Protein AF-Q7QC71-F1 (afdb_monomer_lite)

pLDDT: mean 73.02, std 19.74, range [34.06, 97.19]

Organism: Anopheles gambiae (NCBI:txid7165)

Secondary structure (DSSP, 8-state):
-----------------------------TTTGGGTTS------HHHHHHHHHHHHHHHHHHHTB--STT---B-SSS-EE-TTT--EE-TTT-SHHHHT-HHHHHHHHHHHHHS---HHHHHHHHHHHHHHHHHHHHHHHHHHHHHHS------------

Foldseek 3Di:
DDDDDDDDDDDDDDDDDDDDDPDPPPPPQLVPVVPVPPPDDPDDPVVCVVCVVVVVVVVVCLLQAANAHPGGDGCPVHWDADPPPRHTHHPVQNDCVNRVNVVVVVVVVCVCVVCVCPPVNVVVVVVVVVVVVVVVVVVVVVVVVVVPPDCPDDDPPDDDD

Structure (mmCIF, N/CA/C/O backbone):
data_AF-Q7QC71-F1
#
_entry.id   AF-Q7QC71-F1
#
loop_
_atom_site.group_PDB
_atom_site.id
_atom_site.type_symbol
_atom_site.label_atom_id
_atom_site.label_alt_id
_atom_site.label_comp_id
_atom_site.label_asym_id
_atom_site.label_entity_id
_atom_site.label_seq_id
_atom_site.pdbx_PDB_ins_code
_atom_site.Cartn_x
_atom_site.Cartn_y
_atom_site.Cartn_z
_atom_site.occupancy
_atom_site.B_iso_or_equiv
_atom_site.auth_seq_id
_atom_site.auth_comp_id
_atom_site.auth_asym_id
_atom_site.auth_atom_id
_atom_site.pdbx_PDB_model_num
ATOM 1 N N . LYS A 1 1 ? 57.620 29.935 -10.721 1.00 44.50 1 LYS A N 1
ATOM 2 C CA . LYS A 1 1 ? 56.261 29.732 -11.279 1.00 44.50 1 LYS A CA 1
ATOM 3 C C . LYS A 1 1 ? 56.211 28.335 -11.887 1.00 44.50 1 LYS A C 1
ATOM 5 O O . LYS A 1 1 ? 56.718 28.144 -12.981 1.00 44.50 1 LYS A O 1
ATOM 10 N N . MET A 1 2 ? 55.721 27.358 -11.124 1.00 46.94 2 MET A N 1
ATOM 11 C CA . MET A 1 2 ? 55.438 26.008 -11.616 1.00 46.94 2 MET A CA 1
ATOM 12 C C . MET A 1 2 ? 54.141 26.052 -12.424 1.00 46.94 2 MET A C 1
ATOM 14 O O . MET A 1 2 ? 53.155 26.598 -11.939 1.00 46.94 2 MET A O 1
ATOM 18 N N . SER A 1 3 ? 54.129 25.484 -13.625 1.00 51.81 3 SER A N 1
ATOM 19 C CA . SER A 1 3 ? 52.888 25.054 -14.265 1.00 51.81 3 SER A CA 1
ATOM 20 C C . SER A 1 3 ? 53.215 23.907 -15.210 1.00 51.81 3 SER A C 1
ATOM 22 O O . SER A 1 3 ? 53.928 24.085 -16.194 1.00 51.81 3 SER A O 1
ATOM 24 N N . GLN A 1 4 ? 52.765 22.714 -14.838 1.00 54.16 4 GLN A N 1
ATOM 25 C CA . GLN A 1 4 ? 52.816 21.514 -15.660 1.00 54.16 4 GLN A CA 1
ATOM 26 C C . GLN A 1 4 ? 51.400 21.165 -16.143 1.00 54.16 4 GLN A C 1
ATOM 28 O O . GLN A 1 4 ? 50.427 21.455 -15.448 1.00 54.16 4 GLN A O 1
ATOM 33 N N . GLN A 1 5 ? 51.371 20.376 -17.227 1.00 45.41 5 GLN A N 1
ATOM 34 C CA . GLN A 1 5 ? 50.279 19.528 -17.748 1.00 45.41 5 GLN A CA 1
ATOM 35 C C . GLN A 1 5 ? 49.287 20.233 -18.708 1.00 45.41 5 GLN A C 1
ATOM 37 O O . GLN A 1 5 ? 48.864 21.349 -18.443 1.00 45.41 5 GLN A O 1
ATOM 42 N N . LYS A 1 6 ? 48.847 19.671 -19.851 1.00 40.16 6 LYS A N 1
ATOM 43 C CA . LYS A 1 6 ? 48.756 18.280 -20.368 1.00 40.16 6 LYS A CA 1
ATOM 44 C C . LYS A 1 6 ? 48.784 18.272 -21.915 1.00 40.16 6 LYS A C 1
ATOM 46 O O . LYS A 1 6 ? 48.265 19.221 -22.498 1.00 40.16 6 LYS A O 1
ATOM 51 N N . PRO A 1 7 ? 49.196 17.178 -22.586 1.00 37.38 7 PRO A N 1
ATOM 52 C CA . PRO A 1 7 ? 48.713 16.856 -23.924 1.00 37.38 7 PRO A CA 1
ATOM 53 C C . PRO A 1 7 ? 47.658 15.738 -23.907 1.00 37.38 7 PRO A C 1
ATOM 55 O O . PRO A 1 7 ? 47.714 14.792 -23.123 1.00 37.38 7 PRO A O 1
ATOM 58 N N . SER A 1 8 ? 46.685 15.889 -24.803 1.00 38.81 8 SER A N 1
ATOM 59 C CA . SER A 1 8 ? 45.609 14.957 -25.131 1.00 38.81 8 SER A CA 1
ATOM 60 C C . SER A 1 8 ? 46.128 13.686 -25.803 1.00 38.81 8 SER A C 1
ATOM 62 O O . SER A 1 8 ? 46.900 13.779 -26.758 1.00 38.81 8 SER A O 1
ATOM 64 N N . THR A 1 9 ? 45.616 12.519 -25.415 1.00 36.06 9 THR A N 1
ATOM 65 C CA . THR A 1 9 ? 45.742 11.292 -26.209 1.00 36.06 9 THR A CA 1
ATOM 66 C C . THR A 1 9 ? 44.361 10.756 -26.573 1.00 36.06 9 THR A C 1
ATOM 68 O O . THR A 1 9 ? 43.483 10.547 -25.741 1.00 36.06 9 THR A O 1
ATOM 71 N N . LYS A 1 10 ? 44.183 10.613 -27.885 1.00 42.62 10 LYS A N 1
ATOM 72 C CA . LYS A 1 10 ? 43.038 10.060 -28.600 1.00 42.62 10 LYS A CA 1
ATOM 73 C C . LYS A 1 10 ? 43.251 8.550 -28.705 1.00 42.62 10 LYS A C 1
ATOM 75 O O . LYS A 1 10 ? 44.251 8.135 -29.283 1.00 42.62 10 LYS A O 1
ATOM 80 N N . SER A 1 11 ? 42.326 7.743 -28.200 1.00 37.38 11 SER A N 1
ATOM 81 C CA . SER A 1 11 ? 42.344 6.285 -28.371 1.00 37.38 11 SER A CA 1
ATOM 82 C C . SER A 1 11 ? 41.116 5.840 -29.158 1.00 37.38 11 SER A C 1
ATOM 84 O O . SER A 1 11 ? 40.012 5.703 -28.642 1.00 37.38 11 SER A O 1
ATOM 86 N N . THR A 1 12 ? 41.355 5.627 -30.448 1.00 38.47 12 THR A N 1
ATOM 87 C CA . THR A 1 12 ? 40.541 4.819 -31.353 1.00 38.47 12 THR A CA 1
ATOM 88 C C . THR A 1 12 ? 40.687 3.350 -30.964 1.00 38.47 12 THR A C 1
ATOM 90 O O . THR A 1 12 ? 41.806 2.848 -30.943 1.00 38.47 12 THR A O 1
ATOM 93 N N . THR A 1 13 ? 39.588 2.630 -30.747 1.00 36.53 13 THR A N 1
ATOM 94 C CA . THR A 1 13 ? 39.547 1.172 -30.943 1.00 36.53 13 THR A CA 1
ATOM 95 C C . THR A 1 13 ? 38.252 0.795 -31.651 1.00 36.53 13 THR A C 1
ATOM 97 O O . THR A 1 13 ? 37.177 1.312 -31.356 1.00 36.53 13 THR A O 1
ATOM 100 N N . ARG A 1 14 ? 38.431 -0.011 -32.698 1.00 36.19 14 ARG A N 1
ATOM 101 C CA . ARG A 1 14 ? 37.437 -0.445 -33.677 1.00 36.19 14 ARG A CA 1
ATOM 102 C C . ARG A 1 14 ? 36.502 -1.497 -33.088 1.00 36.19 14 ARG A C 1
ATOM 104 O O . ARG A 1 14 ? 36.924 -2.355 -32.326 1.00 36.19 14 ARG A O 1
ATOM 111 N N . VAL A 1 15 ? 35.265 -1.420 -33.557 1.00 36.50 15 VAL A N 1
ATOM 112 C CA . VAL A 1 15 ? 34.188 -2.406 -33.478 1.00 36.50 15 VAL A CA 1
ATOM 113 C C . VAL A 1 15 ? 34.360 -3.488 -34.550 1.00 36.50 15 VAL A C 1
ATOM 115 O O . VAL A 1 15 ? 34.367 -3.156 -35.731 1.00 36.50 15 VAL A O 1
ATOM 118 N N . THR A 1 16 ? 34.458 -4.744 -34.121 1.00 41.06 16 THR A N 1
ATOM 119 C CA . THR A 1 16 ? 33.968 -5.998 -34.738 1.00 41.06 16 THR A CA 1
ATOM 120 C C . THR A 1 16 ? 33.875 -6.960 -33.542 1.00 41.06 16 THR A C 1
ATOM 122 O O . THR A 1 16 ? 34.785 -6.966 -32.726 1.00 41.06 16 THR A O 1
ATOM 125 N N . ASP A 1 17 ? 32.749 -7.582 -33.215 1.00 34.06 17 ASP A N 1
ATOM 126 C CA . ASP A 1 17 ? 32.194 -8.709 -33.950 1.00 34.06 17 ASP A CA 1
ATOM 127 C C . ASP A 1 17 ? 30.665 -8.749 -33.851 1.00 34.06 17 ASP A C 1
ATOM 129 O O . ASP A 1 17 ? 30.062 -8.489 -32.807 1.00 34.06 17 ASP A O 1
ATOM 133 N N . ALA A 1 18 ? 30.051 -9.073 -34.984 1.00 43.81 18 ALA A N 1
ATOM 134 C CA . ALA A 1 18 ? 28.666 -9.476 -35.084 1.00 43.81 18 ALA A CA 1
ATOM 135 C C . ALA A 1 18 ? 28.595 -10.983 -34.808 1.00 43.81 18 ALA A C 1
ATOM 137 O O . ALA A 1 18 ? 29.033 -11.772 -35.639 1.00 43.81 18 ALA A O 1
ATOM 138 N N . GLU A 1 19 ? 28.017 -11.370 -33.671 1.00 40.81 19 GLU A N 1
ATOM 139 C CA . GLU A 1 19 ? 27.445 -12.703 -33.500 1.00 40.81 19 GLU A CA 1
ATOM 140 C C . GLU A 1 19 ? 25.958 -12.586 -33.163 1.00 40.81 19 GLU A C 1
ATOM 142 O O . GLU A 1 19 ? 25.511 -11.851 -32.277 1.00 40.81 19 GLU A O 1
ATOM 147 N N . GLU A 1 20 ? 25.201 -13.303 -33.977 1.00 52.00 20 GLU A N 1
ATOM 148 C CA . GLU A 1 20 ? 23.760 -13.410 -34.055 1.00 52.00 20 GLU A CA 1
ATOM 149 C C . GLU A 1 20 ? 23.186 -13.971 -32.747 1.00 52.00 20 GLU A C 1
ATOM 151 O O . GLU A 1 20 ? 23.052 -15.174 -32.548 1.00 52.00 20 GLU A O 1
ATOM 156 N N . THR A 1 21 ? 22.834 -13.080 -31.822 1.00 42.75 21 THR A N 1
ATOM 157 C CA . THR A 1 21 ? 21.968 -13.422 -30.695 1.00 42.75 21 THR A CA 1
ATOM 158 C C . THR A 1 21 ? 20.547 -13.048 -31.082 1.00 42.75 21 THR A C 1
ATOM 160 O O . THR A 1 21 ? 20.136 -11.891 -31.002 1.00 42.75 21 THR A O 1
ATOM 163 N N . THR A 1 22 ? 19.758 -14.031 -31.516 1.00 55.81 22 THR A N 1
ATOM 164 C CA . THR A 1 22 ? 18.297 -13.898 -31.554 1.00 55.81 22 THR A CA 1
ATOM 165 C C . THR A 1 22 ? 17.800 -13.808 -30.109 1.00 55.81 22 THR A C 1
ATOM 167 O O . THR A 1 22 ? 17.372 -14.791 -29.502 1.00 55.81 22 THR A O 1
ATOM 170 N N . GLY A 1 23 ? 17.964 -12.631 -29.507 1.00 44.78 23 GLY A N 1
ATOM 171 C CA . GLY A 1 23 ? 17.512 -12.330 -28.163 1.00 44.78 23 GLY A CA 1
ATOM 172 C C . GLY A 1 23 ? 15.992 -12.377 -28.126 1.00 44.78 23 GLY A C 1
ATOM 173 O O . GLY A 1 23 ? 15.325 -11.664 -28.874 1.00 44.78 23 GLY A O 1
ATOM 174 N N . LEU A 1 24 ? 15.434 -13.207 -27.243 1.00 54.16 24 LEU A N 1
ATOM 175 C CA . LEU A 1 24 ? 14.037 -13.079 -26.846 1.00 54.16 24 LEU A CA 1
ATOM 176 C C . LEU A 1 24 ? 13.860 -11.705 -26.194 1.00 54.16 24 LEU A C 1
ATOM 178 O O . LEU A 1 24 ? 14.199 -11.499 -25.029 1.00 54.16 24 LEU A O 1
ATOM 182 N N . VAL A 1 25 ? 13.351 -10.755 -26.976 1.00 56.94 25 VAL A N 1
ATOM 183 C CA . VAL A 1 25 ? 12.910 -9.451 -26.492 1.00 56.94 25 VAL A CA 1
ATOM 184 C C . VAL A 1 25 ? 11.639 -9.682 -25.678 1.00 56.94 25 VAL A C 1
ATOM 186 O O . VAL A 1 25 ? 10.539 -9.794 -26.217 1.00 56.94 25 VAL A O 1
ATOM 189 N N . LEU A 1 26 ? 11.791 -9.800 -24.361 1.00 58.84 26 LEU A N 1
ATOM 190 C CA . LEU A 1 26 ? 10.664 -9.751 -23.438 1.00 58.84 26 LEU A CA 1
ATOM 191 C C . LEU A 1 26 ? 10.175 -8.300 -23.389 1.00 58.84 26 LEU A C 1
ATOM 193 O O . LEU A 1 26 ? 10.838 -7.426 -22.831 1.00 58.84 26 LEU A O 1
ATOM 197 N N . ASN A 1 27 ? 9.028 -8.037 -24.018 1.00 65.44 27 ASN A N 1
ATOM 198 C CA . ASN A 1 27 ? 8.379 -6.731 -23.964 1.00 65.44 27 ASN A CA 1
ATOM 199 C C . ASN A 1 27 ? 7.935 -6.442 -22.524 1.00 65.44 27 ASN A C 1
ATOM 201 O O . ASN A 1 27 ? 7.001 -7.054 -22.011 1.00 65.44 27 ASN A O 1
ATOM 205 N N . THR A 1 28 ? 8.602 -5.487 -21.881 1.00 61.59 28 THR A N 1
ATOM 206 C CA . THR A 1 28 ? 8.319 -5.005 -20.518 1.00 61.59 28 THR A CA 1
ATOM 207 C C . THR A 1 28 ? 7.299 -3.861 -20.513 1.00 61.59 28 THR A C 1
ATOM 209 O O . THR A 1 28 ? 7.324 -2.979 -19.654 1.00 61.59 28 THR A O 1
ATOM 212 N N . ASP A 1 29 ? 6.385 -3.849 -21.486 1.00 51.84 29 ASP A N 1
ATOM 213 C CA . ASP A 1 29 ? 5.359 -2.820 -21.588 1.00 51.84 29 ASP A CA 1
ATOM 214 C C . ASP A 1 29 ? 4.178 -3.124 -20.648 1.00 51.84 29 ASP A C 1
ATOM 216 O O . ASP A 1 29 ? 3.501 -4.148 -20.797 1.00 51.84 29 ASP A O 1
ATOM 220 N N . PRO A 1 30 ? 3.831 -2.210 -19.720 1.00 55.62 30 PRO A N 1
ATOM 221 C CA . PRO A 1 30 ? 2.843 -2.447 -18.659 1.00 55.62 30 PRO A CA 1
ATOM 222 C C . PRO A 1 30 ? 1.396 -2.594 -19.164 1.00 55.62 30 PRO A C 1
ATOM 224 O O . PRO A 1 30 ? 0.475 -2.801 -18.378 1.00 55.62 30 PRO A O 1
ATOM 227 N N . LYS A 1 31 ? 1.166 -2.469 -20.476 1.00 55.25 31 LYS A N 1
ATOM 228 C CA . LYS A 1 31 ? -0.149 -2.625 -21.112 1.00 55.25 31 LYS A CA 1
ATOM 229 C C . LYS A 1 31 ? -0.434 -4.066 -21.558 1.00 55.25 31 LYS A C 1
ATOM 231 O O . LYS A 1 31 ? -1.589 -4.377 -21.825 1.00 55.25 31 LYS A O 1
ATOM 236 N N . VAL A 1 32 ? 0.593 -4.921 -21.636 1.00 55.38 32 VAL A N 1
ATOM 237 C CA . VAL A 1 32 ? 0.512 -6.289 -22.190 1.00 55.38 32 VAL A CA 1
ATOM 238 C C . VAL A 1 32 ? 0.620 -7.371 -21.100 1.00 55.38 32 VAL A C 1
ATOM 240 O O . VAL A 1 32 ? 0.103 -8.472 -21.265 1.00 55.38 32 VAL A O 1
ATOM 243 N N . VAL A 1 33 ? 1.206 -7.051 -19.942 1.00 56.00 33 VAL A N 1
ATOM 244 C CA . VAL A 1 33 ? 1.500 -8.017 -18.860 1.00 56.00 33 VAL A CA 1
ATOM 245 C C . VAL A 1 33 ? 0.249 -8.506 -18.103 1.00 56.00 33 VAL A C 1
ATOM 247 O O . VAL A 1 33 ? 0.277 -9.559 -17.473 1.00 56.00 33 VAL A O 1
ATOM 250 N N . THR A 1 34 ? -0.898 -7.825 -18.206 1.00 52.28 34 THR A N 1
ATOM 251 C CA . THR A 1 34 ? -2.124 -8.221 -17.481 1.00 52.28 34 THR A CA 1
ATOM 252 C C . THR A 1 34 ? -2.888 -9.392 -18.112 1.00 52.28 34 THR A C 1
ATOM 254 O O . THR A 1 34 ? -3.841 -9.885 -17.513 1.00 52.28 34 THR A O 1
ATOM 257 N N . LYS A 1 35 ? -2.475 -9.874 -19.294 1.00 52.69 35 LYS A N 1
ATOM 258 C CA . LYS A 1 35 ? -3.085 -11.023 -19.992 1.00 52.69 35 LYS A CA 1
ATOM 259 C C . LYS A 1 35 ? -2.181 -12.266 -20.000 1.00 52.69 35 LYS A C 1
ATOM 261 O O . LYS A 1 35 ? -2.188 -13.051 -20.942 1.00 52.69 35 LYS A O 1
ATOM 266 N N . ALA A 1 36 ? -1.410 -12.461 -18.929 1.00 57.59 36 ALA A N 1
ATOM 267 C CA . ALA A 1 36 ? -0.437 -13.549 -18.795 1.00 57.59 36 ALA A CA 1
ATOM 268 C C . ALA A 1 36 ? -1.040 -14.973 -18.833 1.00 57.59 36 ALA A C 1
ATOM 270 O O . ALA A 1 36 ? -0.309 -15.933 -19.053 1.00 57.59 36 ALA A O 1
ATOM 271 N N . ALA A 1 37 ? -2.357 -15.133 -18.657 1.00 56.53 37 ALA A N 1
ATOM 272 C CA . ALA A 1 37 ? -3.003 -16.448 -18.620 1.00 56.53 37 ALA A CA 1
ATOM 273 C C . ALA A 1 37 ? -3.241 -17.089 -20.005 1.00 56.53 37 ALA A C 1
ATOM 275 O O . ALA A 1 37 ? -3.379 -18.304 -20.086 1.00 56.53 37 ALA A O 1
ATOM 276 N N . GLU A 1 38 ? -3.280 -16.310 -21.093 1.00 54.47 38 GLU A N 1
ATOM 277 C CA . GLU A 1 38 ? -3.677 -16.811 -22.427 1.00 54.47 38 GLU A CA 1
ATOM 278 C C . GLU A 1 38 ? -2.474 -17.207 -23.316 1.00 54.47 38 GLU A C 1
ATOM 280 O O . GLU A 1 38 ? -2.651 -17.793 -24.378 1.00 54.47 38 GLU A O 1
ATOM 285 N N . LEU A 1 39 ? -1.238 -16.928 -22.875 1.00 56.97 39 LEU A N 1
ATOM 286 C CA . LEU A 1 39 ? 0.003 -17.139 -23.647 1.00 56.97 39 LEU A CA 1
ATOM 287 C C . LEU A 1 39 ? 1.013 -18.097 -22.990 1.00 56.97 39 LEU A C 1
ATOM 289 O O . LEU A 1 39 ? 2.162 -18.178 -23.421 1.00 56.97 39 LEU A O 1
ATOM 293 N N . LEU A 1 40 ? 0.608 -18.859 -21.975 1.00 57.22 40 LEU A N 1
ATOM 294 C CA . LEU A 1 40 ? 1.464 -19.886 -21.378 1.00 57.22 40 LEU A CA 1
ATOM 295 C C . LEU A 1 40 ? 1.347 -21.193 -22.172 1.00 57.22 40 LEU A C 1
ATOM 297 O O . LEU A 1 40 ? 0.688 -22.144 -21.757 1.00 57.22 40 LEU A O 1
ATOM 301 N N . GLN A 1 41 ? 2.001 -21.246 -23.335 1.00 64.56 41 GLN A N 1
ATOM 302 C CA . GLN A 1 41 ? 2.366 -22.536 -23.923 1.00 64.56 41 GLN A CA 1
ATOM 303 C C . GLN A 1 41 ? 3.319 -23.279 -22.965 1.00 64.56 41 GLN A C 1
ATOM 305 O O . GLN A 1 41 ? 4.079 -22.617 -22.254 1.00 64.56 41 GLN A O 1
ATOM 310 N N . PRO A 1 42 ? 3.327 -24.627 -22.934 1.00 60.50 42 PRO A N 1
ATOM 311 C CA . PRO A 1 42 ? 4.226 -25.389 -22.071 1.00 60.50 42 PRO A CA 1
ATOM 312 C C . PRO A 1 42 ? 5.681 -25.071 -22.435 1.00 60.50 42 PRO A C 1
ATOM 314 O O . PRO A 1 42 ? 6.184 -25.489 -23.480 1.00 60.50 42 PRO A O 1
ATOM 317 N N . ILE A 1 43 ? 6.354 -24.282 -21.600 1.00 61.69 43 ILE A N 1
ATOM 318 C CA . ILE A 1 43 ? 7.747 -23.898 -21.823 1.00 61.69 43 ILE A CA 1
ATOM 319 C C . ILE A 1 43 ? 8.616 -25.130 -21.538 1.00 61.69 43 ILE A C 1
ATOM 321 O O . ILE A 1 43 ? 8.530 -25.727 -20.466 1.00 61.69 43 ILE A O 1
ATOM 325 N N . ARG A 1 44 ? 9.440 -25.527 -22.516 1.00 60.97 44 ARG A N 1
ATOM 326 C CA . ARG A 1 44 ? 10.377 -26.659 -22.414 1.00 60.97 44 ARG A CA 1
ATOM 327 C C . ARG A 1 44 ? 11.360 -26.418 -21.260 1.00 60.97 44 ARG A C 1
ATOM 329 O O . ARG A 1 44 ? 12.018 -25.378 -21.221 1.00 60.97 44 ARG A O 1
ATOM 336 N N . THR A 1 45 ? 11.475 -27.388 -20.357 1.00 62.72 45 THR A N 1
ATOM 337 C CA . THR A 1 45 ? 12.215 -27.311 -19.082 1.00 62.72 45 THR A CA 1
ATOM 338 C C . THR A 1 45 ? 13.691 -26.923 -19.242 1.00 62.72 45 THR A C 1
ATOM 340 O O . THR A 1 45 ? 14.206 -26.129 -18.467 1.00 62.72 45 THR A O 1
ATOM 343 N N . GLU A 1 46 ? 14.348 -27.358 -20.318 1.00 62.81 46 GLU A N 1
ATOM 344 C CA . GLU A 1 46 ? 15.781 -27.110 -20.558 1.00 62.81 46 GLU A CA 1
ATOM 345 C C . GLU A 1 46 ? 16.127 -25.648 -20.907 1.00 62.81 46 GLU A C 1
ATOM 347 O O . GLU A 1 46 ? 17.252 -25.190 -20.695 1.00 62.81 46 GLU A O 1
ATOM 352 N N . VAL A 1 47 ? 15.169 -24.898 -21.464 1.00 61.69 47 VAL A N 1
ATOM 353 C CA . VAL A 1 47 ? 15.340 -23.470 -21.793 1.00 61.69 47 VAL A CA 1
ATOM 354 C C . VAL A 1 47 ? 15.047 -22.603 -20.572 1.00 61.69 47 VAL A C 1
ATOM 356 O O . VAL A 1 47 ? 15.602 -21.510 -20.451 1.00 61.69 47 VAL A O 1
ATOM 359 N N . VAL A 1 48 ? 14.217 -23.101 -19.653 1.00 60.12 48 VAL A N 1
ATOM 360 C CA . VAL A 1 48 ? 13.970 -22.457 -18.365 1.00 60.12 48 VAL A CA 1
ATOM 361 C C . VAL A 1 48 ? 15.256 -22.486 -17.553 1.00 60.12 48 VAL A C 1
ATOM 363 O O . VAL A 1 48 ? 15.739 -21.411 -17.221 1.00 60.12 48 VAL A O 1
ATOM 366 N N . ASP A 1 49 ? 15.892 -23.647 -17.370 1.00 64.50 49 ASP A N 1
ATOM 367 C CA . ASP A 1 49 ? 17.090 -23.788 -16.523 1.00 64.50 49 ASP A CA 1
ATOM 368 C C . ASP A 1 49 ? 18.246 -22.850 -16.916 1.00 64.50 49 ASP A C 1
ATOM 370 O O . ASP A 1 49 ? 18.902 -22.273 -16.052 1.00 64.50 49 ASP A O 1
ATOM 374 N N . LYS A 1 50 ? 18.458 -22.613 -18.218 1.00 70.06 50 LYS A N 1
ATOM 375 C CA . LYS A 1 50 ? 19.507 -21.700 -18.721 1.00 70.06 50 LYS 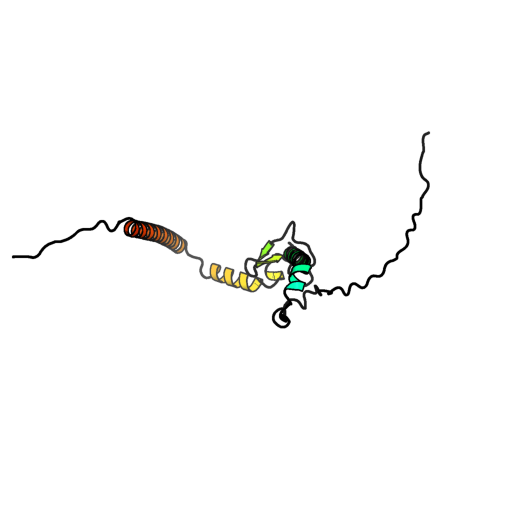A CA 1
ATOM 376 C C . LYS A 1 50 ? 19.135 -20.213 -18.655 1.00 70.06 50 LYS A C 1
ATOM 378 O O . LYS A 1 50 ? 20.001 -19.360 -18.828 1.00 70.06 50 LYS A O 1
ATOM 383 N N . ASN A 1 51 ? 17.859 -19.883 -18.456 1.00 80.25 51 ASN A N 1
ATOM 384 C CA . ASN A 1 51 ? 17.363 -18.505 -18.399 1.00 80.25 51 ASN A CA 1
ATOM 385 C C . ASN A 1 51 ? 16.700 -18.160 -17.056 1.00 80.25 51 ASN A C 1
ATOM 387 O O . ASN A 1 51 ? 16.206 -17.041 -16.910 1.00 80.25 51 ASN A O 1
ATOM 391 N N . LEU A 1 52 ? 16.726 -19.071 -16.075 1.00 86.25 52 LEU A N 1
ATOM 392 C CA . LEU A 1 52 ? 16.200 -18.853 -14.727 1.00 86.25 52 LEU A CA 1
ATOM 393 C C . LEU A 1 52 ? 16.782 -17.579 -14.117 1.00 86.25 52 LEU A C 1
ATOM 395 O O . LEU A 1 52 ? 16.024 -16.748 -13.627 1.00 86.25 52 LEU A O 1
ATOM 399 N N . ASP A 1 53 ? 18.095 -17.369 -14.227 1.00 87.94 53 ASP A N 1
ATOM 400 C CA . ASP A 1 53 ? 18.758 -16.181 -13.677 1.00 87.94 53 ASP A CA 1
ATOM 401 C C . ASP A 1 53 ? 18.220 -14.878 -14.276 1.00 87.94 53 ASP A C 1
ATOM 403 O O . ASP A 1 53 ? 17.957 -13.919 -13.551 1.00 87.94 53 ASP A O 1
ATOM 407 N N . LYS A 1 54 ? 17.964 -14.860 -15.589 1.00 87.94 54 LYS A N 1
ATOM 408 C CA . LYS A 1 54 ? 17.402 -13.692 -16.285 1.00 87.94 54 LYS A CA 1
ATOM 409 C C . LYS A 1 54 ? 15.956 -13.432 -15.872 1.00 87.94 54 LYS A C 1
ATOM 411 O O . LYS A 1 54 ? 15.562 -12.281 -15.706 1.00 87.94 54 LYS A O 1
ATOM 416 N N . VAL A 1 55 ? 15.165 -14.490 -15.689 1.00 87.25 55 VAL A N 1
ATOM 417 C CA . VAL A 1 55 ? 13.782 -14.378 -15.200 1.00 87.25 55 VAL A CA 1
ATOM 418 C C . VAL A 1 55 ? 13.768 -13.880 -13.755 1.00 87.25 55 VAL A C 1
ATOM 420 O O . VAL A 1 55 ? 13.006 -12.974 -13.431 1.00 87.25 55 VAL A O 1
ATOM 423 N N . LEU A 1 56 ? 14.644 -14.405 -12.896 1.00 89.94 56 LEU A N 1
ATOM 424 C CA . LEU A 1 56 ? 14.782 -13.970 -11.506 1.00 89.94 56 LEU A CA 1
ATOM 425 C C . LEU A 1 56 ? 15.229 -12.509 -11.409 1.00 89.94 56 LEU A C 1
ATOM 427 O O . LEU A 1 56 ? 14.741 -11.775 -10.552 1.00 89.94 56 LEU A O 1
ATOM 431 N N . GLU A 1 57 ? 16.139 -12.069 -12.276 1.00 89.06 57 GLU A N 1
ATOM 432 C CA . GLU A 1 57 ? 16.540 -10.666 -12.354 1.00 89.06 57 GLU A CA 1
ATOM 433 C C . GLU A 1 57 ? 15.382 -9.776 -12.825 1.00 89.06 57 GLU A C 1
ATOM 435 O O . GLU A 1 57 ? 15.107 -8.756 -12.194 1.00 89.06 57 GLU A O 1
ATOM 440 N N . ALA A 1 58 ? 14.629 -10.195 -13.845 1.00 87.31 58 ALA A N 1
ATOM 441 C CA . ALA A 1 58 ? 13.450 -9.467 -14.308 1.00 87.31 58 ALA A CA 1
ATOM 442 C C . ALA A 1 58 ? 12.383 -9.332 -13.206 1.00 87.31 58 ALA A C 1
ATOM 444 O O . ALA A 1 58 ? 11.900 -8.227 -12.961 1.00 87.31 58 ALA A O 1
ATOM 445 N N . VAL A 1 59 ? 12.070 -10.408 -12.479 1.00 89.12 59 VAL A N 1
ATOM 446 C CA . VAL A 1 59 ? 11.113 -10.372 -11.357 1.00 89.12 59 VAL A CA 1
ATOM 447 C C . VAL A 1 59 ? 11.583 -9.407 -10.270 1.00 89.12 59 VAL A C 1
ATOM 449 O O . VAL A 1 59 ? 10.831 -8.518 -9.881 1.00 89.12 59 VAL A O 1
ATOM 452 N N . LYS A 1 60 ? 12.863 -9.474 -9.874 1.00 88.88 60 LYS A N 1
ATOM 453 C CA . LYS A 1 60 ? 13.444 -8.514 -8.920 1.00 88.88 60 LYS A CA 1
ATOM 454 C C . LYS A 1 60 ? 13.299 -7.073 -9.401 1.00 88.88 60 LYS A C 1
ATOM 456 O O . LYS A 1 60 ? 13.065 -6.183 -8.590 1.00 88.88 60 LYS A O 1
ATOM 461 N N . THR A 1 61 ? 13.465 -6.806 -10.697 1.00 88.06 61 THR A N 1
ATOM 462 C CA . THR A 1 61 ? 13.287 -5.441 -11.210 1.00 88.06 61 THR A CA 1
ATOM 463 C C . THR A 1 61 ? 11.839 -4.975 -11.126 1.00 88.06 61 THR A C 1
ATOM 465 O O . THR A 1 61 ? 11.626 -3.829 -10.742 1.00 88.06 61 THR A O 1
ATOM 468 N N . VAL A 1 62 ? 10.868 -5.849 -11.410 1.00 87.19 62 VAL A N 1
ATOM 469 C CA . VAL A 1 62 ? 9.436 -5.537 -11.307 1.00 87.19 62 VAL A CA 1
ATOM 470 C C . VAL A 1 62 ? 9.059 -5.245 -9.853 1.00 87.19 62 VAL A C 1
ATOM 472 O O . VAL A 1 62 ? 8.533 -4.168 -9.579 1.00 87.19 62 VAL A O 1
ATOM 475 N N . ASP A 1 63 ? 9.472 -6.099 -8.911 1.00 87.81 63 ASP A N 1
ATOM 476 C CA . ASP A 1 63 ? 9.210 -5.935 -7.469 1.00 87.81 63 ASP A CA 1
ATOM 477 C C . ASP A 1 63 ? 9.804 -4.638 -6.880 1.00 87.81 63 ASP A C 1
ATOM 479 O O . ASP A 1 63 ? 9.354 -4.116 -5.855 1.00 87.81 63 ASP A O 1
ATOM 483 N N . LEU A 1 64 ? 10.864 -4.121 -7.507 1.00 88.88 64 LEU A N 1
ATOM 484 C CA . LEU A 1 64 ? 11.561 -2.896 -7.110 1.00 88.88 64 LEU A CA 1
ATOM 485 C C . LEU A 1 64 ? 11.110 -1.662 -7.897 1.00 88.88 64 LEU A C 1
ATOM 487 O O . LEU A 1 64 ? 11.701 -0.587 -7.735 1.00 88.88 64 LEU A O 1
ATOM 491 N N . THR A 1 65 ? 10.102 -1.789 -8.753 1.00 90.44 65 THR A N 1
ATOM 492 C CA . THR A 1 65 ? 9.490 -0.673 -9.477 1.00 90.44 65 THR A CA 1
ATOM 493 C C . THR A 1 65 ? 8.126 -0.323 -8.897 1.00 90.44 65 THR A C 1
ATOM 495 O O . THR A 1 65 ? 7.608 -0.998 -8.018 1.00 90.44 65 THR A O 1
ATOM 498 N N . CYS A 1 66 ? 7.602 0.835 -9.283 1.00 92.31 66 CYS A N 1
ATOM 499 C CA . CYS A 1 66 ? 6.272 1.274 -8.885 1.00 92.31 66 CYS A CA 1
ATOM 500 C C . CYS A 1 66 ? 5.230 0.659 -9.824 1.00 92.31 66 CYS A C 1
ATOM 502 O O . CYS A 1 66 ? 5.313 0.887 -11.029 1.00 92.31 66 CYS A O 1
ATOM 504 N N . ASP A 1 67 ? 4.216 -0.008 -9.274 1.00 90.06 67 ASP A N 1
ATOM 505 C CA . ASP A 1 67 ? 3.164 -0.690 -10.051 1.00 90.06 67 ASP A CA 1
ATOM 506 C C . ASP A 1 67 ? 2.144 0.261 -10.712 1.00 90.06 67 ASP A C 1
ATOM 508 O O . ASP A 1 67 ? 1.205 -0.153 -11.397 1.00 90.06 67 ASP A O 1
ATOM 512 N N . PHE A 1 68 ? 2.307 1.577 -10.544 1.00 89.62 68 PHE A N 1
ATOM 513 C CA . PHE A 1 68 ? 1.427 2.554 -11.177 1.00 89.62 68 PHE A CA 1
ATOM 514 C C . PHE A 1 68 ? 1.665 2.639 -12.692 1.00 89.62 68 PHE A C 1
ATOM 516 O O . PHE A 1 68 ? 2.796 2.802 -13.159 1.00 89.62 68 PHE A O 1
ATOM 523 N N . LYS A 1 69 ? 0.576 2.631 -13.473 1.00 86.56 69 LYS A N 1
ATOM 524 C CA . LYS A 1 69 ? 0.610 2.713 -14.942 1.00 86.56 69 LYS A CA 1
ATOM 525 C C . LYS A 1 69 ? 1.377 3.958 -15.403 1.00 86.56 69 LYS A C 1
ATOM 527 O O . LYS A 1 69 ? 0.929 5.084 -15.218 1.00 86.56 69 LYS A O 1
ATOM 532 N N . GLY A 1 70 ? 2.533 3.747 -16.032 1.00 86.12 70 GLY A N 1
ATOM 533 C CA . GLY A 1 70 ? 3.384 4.826 -16.547 1.00 86.12 70 GLY A CA 1
ATOM 534 C C . GLY A 1 70 ? 4.408 5.379 -15.549 1.00 86.12 70 GLY A C 1
ATOM 535 O O . GLY A 1 70 ? 5.154 6.294 -15.896 1.00 86.12 70 GLY A O 1
ATOM 536 N N . CYS A 1 71 ? 4.510 4.823 -14.339 1.00 88.38 71 CYS A N 1
ATOM 537 C CA . CYS A 1 71 ? 5.585 5.151 -13.410 1.00 88.38 71 CYS A CA 1
ATOM 538 C C . CYS A 1 71 ? 6.773 4.200 -13.593 1.00 88.38 71 CYS A C 1
ATOM 540 O O . CYS A 1 71 ? 6.615 2.990 -13.546 1.00 88.38 71 CYS A O 1
ATOM 542 N N . LYS A 1 72 ? 7.985 4.745 -13.751 1.00 87.06 72 LYS A N 1
ATOM 543 C CA . LYS A 1 72 ? 9.243 3.966 -13.790 1.00 87.06 72 LYS A CA 1
ATOM 544 C C . LYS A 1 72 ? 10.153 4.257 -12.591 1.00 87.06 72 LYS A C 1
ATOM 546 O O . LYS A 1 72 ? 11.368 4.091 -12.659 1.00 87.06 72 LYS A O 1
ATOM 551 N N . GLN A 1 73 ? 9.584 4.789 -11.509 1.00 88.94 73 GLN A N 1
ATOM 552 C CA . GLN A 1 73 ? 10.344 5.113 -10.302 1.00 88.94 73 GLN A CA 1
ATOM 553 C C . GLN A 1 73 ? 10.697 3.828 -9.553 1.00 88.94 73 GLN A C 1
ATOM 555 O O . GLN A 1 73 ? 9.827 2.992 -9.316 1.00 88.94 73 GLN A O 1
ATOM 560 N N . LYS A 1 74 ? 11.969 3.694 -9.169 1.00 90.31 74 LYS A N 1
ATOM 561 C CA . LYS A 1 74 ? 12.441 2.574 -8.354 1.00 90.31 74 LYS A CA 1
ATOM 562 C C . LYS A 1 74 ? 12.006 2.786 -6.907 1.00 90.31 74 LYS A C 1
ATOM 564 O O . LYS A 1 74 ? 12.252 3.846 -6.337 1.00 90.31 74 LYS A O 1
ATOM 569 N N . THR A 1 75 ? 11.394 1.775 -6.314 1.00 88.56 75 THR A N 1
ATOM 570 C CA . THR A 1 75 ? 10.875 1.773 -4.941 1.00 88.56 75 THR A CA 1
ATOM 571 C C . THR A 1 75 ? 11.833 1.097 -3.957 1.00 88.56 75 THR A C 1
ATOM 573 O O . THR A 1 75 ? 11.490 0.978 -2.786 1.00 88.56 75 THR A O 1
ATOM 576 N N . ASN A 1 76 ? 13.038 0.694 -4.398 1.00 86.56 76 ASN A N 1
ATOM 577 C CA . ASN A 1 76 ? 14.012 -0.095 -3.626 1.00 86.56 76 ASN A CA 1
ATOM 578 C C . ASN A 1 76 ? 14.297 0.464 -2.223 1.00 86.56 76 ASN A C 1
ATOM 580 O O . ASN A 1 76 ? 14.112 -0.253 -1.243 1.00 86.56 76 ASN A O 1
ATOM 584 N N . LEU A 1 77 ? 14.677 1.742 -2.136 1.00 84.00 77 LEU A N 1
ATOM 585 C CA . LEU A 1 77 ? 14.972 2.397 -0.859 1.00 84.00 77 LEU A CA 1
ATOM 586 C C . LEU A 1 77 ? 13.706 2.860 -0.151 1.00 84.00 77 LEU A C 1
ATOM 588 O O . LEU A 1 77 ? 13.608 2.769 1.069 1.00 84.00 77 LEU A O 1
ATOM 592 N N . VAL A 1 78 ? 12.750 3.385 -0.918 1.00 84.50 78 VAL A N 1
ATOM 593 C CA . VAL A 1 78 ? 11.534 3.932 -0.342 1.00 84.50 78 VAL A CA 1
ATOM 594 C C . VAL A 1 78 ? 10.329 3.640 -1.215 1.00 84.50 78 VAL A C 1
ATOM 596 O O . VAL A 1 78 ? 10.209 4.103 -2.350 1.00 84.50 78 VAL A O 1
ATOM 599 N N . GLY A 1 79 ? 9.437 2.838 -0.653 1.00 89.25 79 GLY A N 1
ATOM 600 C CA . GLY A 1 79 ? 8.157 2.481 -1.227 1.00 89.25 79 GLY A CA 1
ATOM 601 C C . GLY A 1 79 ? 7.194 2.103 -0.117 1.00 89.25 79 GLY A C 1
ATOM 602 O O . GLY A 1 79 ? 7.612 1.754 0.987 1.00 89.25 79 GLY A O 1
ATOM 603 N N . THR A 1 80 ? 5.911 2.203 -0.422 1.00 89.88 80 THR A N 1
ATOM 604 C CA . THR A 1 80 ? 4.832 1.826 0.487 1.00 89.88 80 THR A CA 1
ATOM 605 C C . THR A 1 80 ? 3.969 0.794 -0.213 1.00 89.88 80 THR A C 1
ATOM 607 O O . THR A 1 80 ? 3.651 0.946 -1.394 1.00 89.88 80 THR A O 1
ATOM 610 N N . ASP A 1 81 ? 3.623 -0.259 0.512 1.00 91.56 81 ASP A N 1
ATOM 611 C CA . ASP A 1 81 ? 2.699 -1.300 0.099 1.00 91.56 81 ASP A CA 1
ATOM 612 C C . ASP A 1 81 ? 1.254 -0.891 0.407 1.00 91.56 81 ASP A C 1
ATOM 614 O O . ASP A 1 81 ? 0.932 -0.362 1.474 1.00 91.56 81 ASP A O 1
ATOM 618 N N . CYS A 1 82 ? 0.352 -1.113 -0.547 1.00 90.94 82 CYS A N 1
ATOM 619 C CA . CYS A 1 82 ? -1.064 -0.843 -0.327 1.00 90.94 82 CYS A CA 1
ATOM 620 C C . CYS A 1 82 ? -1.723 -1.999 0.438 1.00 90.94 82 CYS A C 1
ATOM 622 O O . CYS 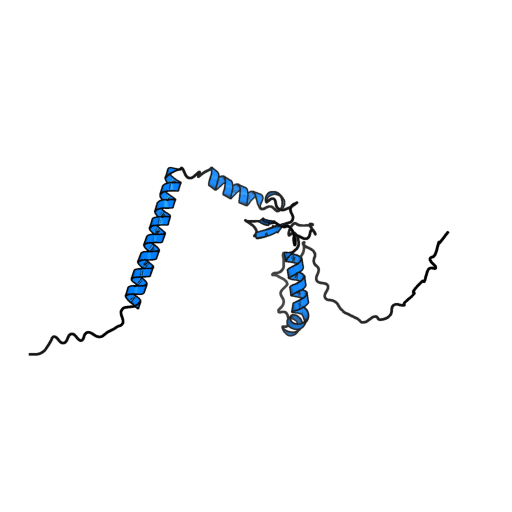A 1 82 ? -1.668 -3.146 0.008 1.00 90.94 82 CYS A O 1
ATOM 624 N N . SER A 1 83 ? -2.457 -1.721 1.521 1.00 89.00 83 SER A N 1
ATOM 625 C CA . SER A 1 83 ? -3.140 -2.771 2.300 1.00 89.00 83 SER A CA 1
ATOM 626 C C . SER A 1 83 ? -4.262 -3.507 1.547 1.00 89.00 83 SER A C 1
ATOM 628 O O . SER A 1 83 ? -4.739 -4.533 2.033 1.00 89.00 83 SER A O 1
ATOM 630 N N . PHE A 1 84 ? -4.717 -2.981 0.403 1.00 89.12 84 PHE A N 1
ATOM 631 C CA . PHE A 1 84 ? -5.833 -3.533 -0.374 1.00 89.12 84 PHE A CA 1
ATOM 632 C C . PHE A 1 84 ? -5.351 -4.373 -1.556 1.00 89.12 84 PHE A C 1
ATOM 634 O O . PHE A 1 84 ? -5.728 -5.540 -1.644 1.00 89.12 84 PHE A O 1
ATOM 641 N N . CYS A 1 85 ? -4.512 -3.813 -2.434 1.00 89.25 85 CYS A N 1
ATOM 642 C CA . CYS A 1 85 ? -3.974 -4.542 -3.587 1.00 89.25 85 CYS A CA 1
ATOM 643 C C . CYS A 1 85 ? -2.633 -5.240 -3.314 1.00 89.25 85 CYS A C 1
ATOM 645 O O . CYS A 1 85 ? -2.298 -6.167 -4.035 1.00 89.25 85 CYS A O 1
ATOM 647 N N . LYS A 1 86 ? -1.924 -4.881 -2.232 1.00 88.94 86 LYS A N 1
ATOM 648 C CA . LYS A 1 86 ? -0.609 -5.433 -1.835 1.00 88.94 86 L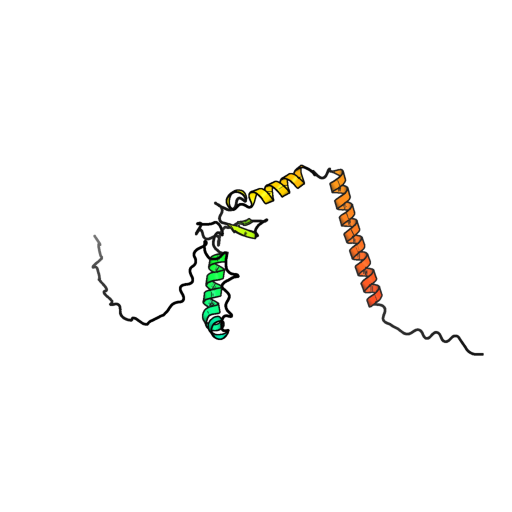YS A CA 1
ATOM 649 C C . LYS A 1 86 ? 0.524 -5.175 -2.833 1.00 88.94 86 LYS A C 1
ATOM 651 O O . LYS A 1 86 ? 1.595 -5.756 -2.697 1.00 88.94 86 LYS A O 1
ATOM 656 N N . ASP A 1 87 ? 0.296 -4.261 -3.765 1.00 89.75 87 ASP A N 1
ATOM 657 C CA . ASP A 1 87 ? 1.287 -3.786 -4.727 1.00 89.75 87 ASP A CA 1
ATOM 658 C C . ASP A 1 87 ? 2.183 -2.703 -4.103 1.00 89.75 87 ASP A C 1
ATOM 660 O O . ASP A 1 87 ? 1.792 -2.045 -3.123 1.00 89.75 87 ASP A O 1
ATOM 664 N N . ARG A 1 88 ? 3.381 -2.495 -4.670 1.00 90.88 88 ARG A N 1
ATOM 665 C CA . ARG A 1 88 ? 4.379 -1.554 -4.141 1.00 90.88 88 ARG A CA 1
ATOM 666 C C . ARG A 1 88 ? 4.398 -0.269 -4.963 1.00 90.88 88 ARG A C 1
ATOM 668 O O . ARG A 1 88 ? 4.660 -0.256 -6.164 1.00 90.88 88 ARG A O 1
ATOM 675 N N . PHE A 1 89 ? 4.225 0.864 -4.286 1.00 93.00 89 PHE A N 1
ATOM 676 C CA . PHE A 1 89 ? 4.194 2.175 -4.931 1.00 93.00 89 PHE A CA 1
ATOM 677 C C . PHE A 1 89 ? 5.298 3.106 -4.427 1.00 93.00 89 PHE A C 1
ATOM 679 O O . PHE A 1 89 ? 5.788 3.000 -3.301 1.00 93.00 89 PHE A O 1
ATOM 686 N N . CYS A 1 90 ? 5.694 4.058 -5.275 1.00 92.81 90 CYS A N 1
ATOM 687 C CA . CYS A 1 90 ? 6.535 5.183 -4.869 1.00 92.81 90 CYS A CA 1
ATOM 688 C C . CYS A 1 90 ? 5.712 6.208 -4.072 1.00 92.81 90 CYS A C 1
ATOM 690 O O . CYS A 1 90 ? 4.488 6.232 -4.166 1.00 92.81 90 CYS A O 1
ATOM 692 N N . PHE A 1 91 ? 6.362 7.125 -3.354 1.00 89.38 91 PHE A N 1
ATOM 693 C CA . PHE A 1 91 ? 5.669 8.145 -2.548 1.00 89.38 91 PHE A CA 1
ATOM 694 C C . PHE A 1 91 ? 4.674 9.029 -3.305 1.00 89.38 91 PHE A C 1
ATOM 696 O O . PHE A 1 91 ? 3.748 9.559 -2.704 1.00 89.38 91 PHE A O 1
ATOM 703 N N . LYS A 1 92 ? 4.851 9.199 -4.619 1.00 89.56 92 LYS A N 1
ATOM 704 C CA . LYS A 1 92 ? 3.908 9.966 -5.442 1.00 89.56 92 LYS A CA 1
ATOM 705 C C . LYS A 1 92 ? 2.605 9.207 -5.700 1.00 89.56 92 LYS A C 1
ATOM 707 O O . LYS A 1 92 ? 1.595 9.842 -5.961 1.00 89.56 92 LYS A O 1
ATOM 712 N N . HIS A 1 93 ? 2.631 7.875 -5.644 1.00 90.06 93 HIS A N 1
ATOM 713 C CA . HIS A 1 93 ? 1.500 6.999 -5.971 1.00 90.06 93 HIS A CA 1
ATOM 714 C C . HIS A 1 93 ? 1.092 6.089 -4.801 1.00 90.06 93 HIS A C 1
ATOM 716 O O . HIS A 1 93 ? 0.286 5.178 -4.981 1.00 90.06 93 HIS A O 1
ATOM 722 N N . SER A 1 94 ? 1.630 6.330 -3.601 1.00 89.75 94 SER A N 1
ATOM 723 C CA . SER A 1 94 ? 1.323 5.549 -2.399 1.00 89.75 94 SER A CA 1
ATOM 724 C C . SER A 1 94 ? -0.120 5.729 -1.933 1.00 89.75 94 SER A C 1
ATOM 726 O O . SER A 1 94 ? -0.652 4.869 -1.235 1.00 89.75 94 SER A O 1
ATOM 728 N N . LEU A 1 95 ? -0.773 6.826 -2.328 1.00 89.38 95 LEU A N 1
ATOM 729 C CA . LEU A 1 95 ? -2.139 7.105 -1.920 1.00 89.38 95 LEU A CA 1
ATOM 730 C C . LEU A 1 95 ? -3.136 6.194 -2.667 1.00 89.38 95 LEU A C 1
ATOM 732 O O . LEU A 1 95 ? -3.108 6.165 -3.902 1.00 89.38 95 LEU A O 1
ATOM 736 N N . PRO A 1 96 ? -4.058 5.513 -1.957 1.00 89.06 96 PRO A N 1
ATOM 737 C CA . PRO A 1 96 ? -5.065 4.628 -2.552 1.00 89.06 96 PRO A CA 1
ATOM 738 C C . PRO A 1 96 ? -5.922 5.260 -3.649 1.00 89.06 96 PRO A C 1
ATOM 740 O O . PRO A 1 96 ? -6.303 4.581 -4.599 1.00 89.06 96 PRO A O 1
ATOM 743 N N . GLU A 1 97 ? -6.187 6.564 -3.554 1.00 88.88 97 GLU A N 1
ATOM 744 C CA . GLU A 1 97 ? -6.953 7.313 -4.556 1.00 88.88 97 GLU A CA 1
ATOM 745 C C . GLU A 1 97 ? -6.273 7.330 -5.932 1.00 88.88 97 GLU A C 1
ATOM 747 O O . GLU A 1 97 ? -6.943 7.345 -6.959 1.00 88.88 97 GLU A O 1
ATOM 752 N N . ILE A 1 98 ? -4.938 7.293 -5.972 1.00 89.12 98 ILE A N 1
ATOM 753 C CA . ILE A 1 98 ? -4.178 7.465 -7.214 1.00 89.12 98 ILE A CA 1
ATOM 754 C C . ILE A 1 98 ? -4.137 6.161 -8.012 1.00 89.12 98 ILE A C 1
ATOM 756 O O . ILE A 1 98 ? -4.318 6.179 -9.226 1.00 89.12 98 ILE A O 1
ATOM 760 N N . HIS A 1 99 ? -3.931 5.023 -7.344 1.00 87.19 99 HIS A N 1
ATOM 761 C CA . HIS A 1 99 ? -3.879 3.708 -7.994 1.00 87.19 99 HIS A CA 1
ATOM 762 C C . HIS A 1 99 ? -5.236 2.978 -8.029 1.00 87.19 99 HIS A C 1
ATOM 764 O O . HIS A 1 99 ? -5.310 1.856 -8.524 1.00 87.19 99 HIS A O 1
ATOM 770 N N . GLY A 1 100 ? -6.317 3.613 -7.559 1.00 86.88 100 GLY A N 1
ATOM 771 C CA . GLY A 1 100 ? -7.690 3.107 -7.691 1.00 86.88 100 GLY A CA 1
ATOM 772 C C . GLY A 1 100 ? -8.186 2.226 -6.539 1.00 86.88 100 GLY A C 1
ATOM 773 O O . GLY A 1 100 ? -9.296 1.705 -6.606 1.00 86.88 100 GLY A O 1
ATOM 774 N N . CYS A 1 101 ? -7.421 2.085 -5.453 1.00 90.19 101 CYS A N 1
ATOM 775 C CA . CYS A 1 101 ? -7.882 1.419 -4.229 1.00 90.19 101 CYS A CA 1
ATOM 776 C C . CYS A 1 101 ? -8.711 2.325 -3.298 1.00 90.19 101 CYS A C 1
ATOM 778 O O . CYS A 1 101 ? -9.174 1.855 -2.256 1.00 90.19 101 CYS A O 1
ATOM 780 N N . GLY A 1 102 ? -8.932 3.593 -3.658 1.00 86.12 102 GLY A N 1
ATOM 781 C CA . GLY A 1 102 ? -9.696 4.559 -2.858 1.00 86.12 102 GLY A CA 1
ATOM 782 C C . GLY A 1 102 ? -11.111 4.097 -2.497 1.00 86.12 102 GLY A C 1
ATOM 783 O O . GLY A 1 102 ? -11.552 4.239 -1.358 1.00 86.12 102 GLY A O 1
ATOM 784 N N . GLU A 1 103 ? -11.817 3.420 -3.409 1.00 84.25 103 GLU A N 1
ATOM 785 C CA . GLU A 1 103 ? -13.165 2.905 -3.121 1.00 84.25 103 GLU A CA 1
ATOM 786 C C . GLU A 1 103 ? -13.177 1.832 -2.024 1.00 84.25 103 GLU A C 1
ATOM 788 O O . GLU A 1 103 ? -14.090 1.792 -1.193 1.00 84.25 103 GLU A O 1
ATOM 793 N N . ALA A 1 104 ? -12.155 0.972 -1.997 1.00 85.25 104 ALA A N 1
ATOM 794 C CA . ALA A 1 104 ? -12.027 -0.080 -0.995 1.00 85.25 104 ALA A CA 1
ATOM 795 C C . ALA A 1 104 ? -11.710 0.505 0.389 1.00 85.25 104 ALA A C 1
ATOM 797 O O . ALA A 1 104 ? -12.297 0.076 1.387 1.00 85.25 104 ALA A O 1
ATOM 798 N N . VAL A 1 105 ? -10.853 1.532 0.439 1.00 87.75 105 VAL A N 1
ATOM 799 C CA . VAL A 1 105 ? -10.585 2.315 1.656 1.00 87.75 105 VAL A CA 1
ATOM 800 C C . VAL A 1 105 ? -11.868 2.959 2.154 1.00 87.75 105 VAL A C 1
ATOM 802 O O . VAL A 1 105 ? -12.271 2.728 3.291 1.00 87.75 105 VAL A O 1
ATOM 805 N N . LYS A 1 106 ? -12.563 3.689 1.281 1.00 86.44 106 LYS A N 1
ATOM 806 C CA . LYS A 1 106 ? -13.792 4.408 1.615 1.00 86.44 106 LYS A CA 1
ATOM 807 C C . LYS A 1 106 ? -14.883 3.482 2.138 1.00 86.44 106 LYS A C 1
ATOM 809 O O . LYS A 1 106 ? -15.615 3.859 3.050 1.00 86.44 106 LYS A O 1
ATOM 814 N N . ARG A 1 107 ? -15.012 2.271 1.582 1.00 87.75 107 ARG A N 1
ATOM 815 C CA . ARG A 1 107 ? -15.960 1.265 2.083 1.00 87.75 107 ARG A CA 1
ATOM 816 C C . ARG A 1 107 ? -15.583 0.809 3.492 1.00 87.75 107 ARG A C 1
ATOM 818 O O . ARG A 1 107 ? -16.431 0.858 4.375 1.00 87.75 107 ARG A O 1
ATOM 825 N N . LYS A 1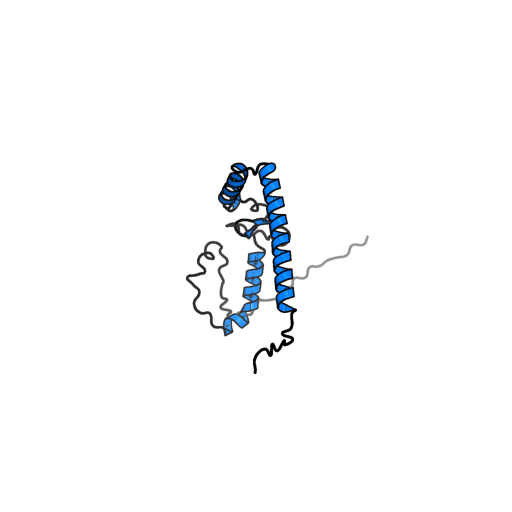 108 ? -14.315 0.450 3.716 1.00 86.69 108 LYS A N 1
ATOM 826 C CA . LYS A 1 108 ? -13.814 0.019 5.029 1.00 86.69 108 LYS A CA 1
ATOM 827 C C . LYS A 1 108 ? -13.961 1.114 6.088 1.00 86.69 108 LYS A C 1
ATOM 829 O O . LYS A 1 108 ? -14.395 0.845 7.203 1.00 86.69 108 LYS A O 1
ATOM 834 N N . GLU A 1 109 ? -13.620 2.351 5.743 1.00 86.69 109 GLU A N 1
ATOM 835 C CA . GLU A 1 109 ? -13.770 3.503 6.633 1.00 86.69 109 GLU A CA 1
ATOM 836 C C . GLU A 1 109 ? -15.237 3.811 6.916 1.00 86.69 109 GLU A C 1
ATOM 838 O O . GLU A 1 109 ? -15.590 4.071 8.062 1.00 86.69 109 GLU A O 1
ATOM 843 N N . ARG A 1 110 ? -16.114 3.715 5.909 1.00 88.44 110 ARG A N 1
ATOM 844 C CA . ARG A 1 110 ? -17.560 3.857 6.101 1.00 88.44 110 ARG A CA 1
ATOM 845 C C . ARG A 1 110 ? -18.110 2.782 7.029 1.00 88.44 110 ARG A C 1
ATOM 847 O O . ARG A 1 110 ? -18.917 3.113 7.884 1.00 88.44 110 ARG A O 1
ATOM 854 N N . GLU A 1 111 ? -17.701 1.528 6.877 1.00 85.25 111 GLU A N 1
ATOM 855 C CA . GLU A 1 111 ? -18.112 0.444 7.776 1.00 85.25 111 GLU A CA 1
ATOM 856 C C . GLU A 1 111 ? -17.660 0.717 9.216 1.00 85.25 111 GLU A C 1
ATOM 858 O O . GLU A 1 111 ? -18.465 0.620 10.142 1.00 85.25 111 GLU A O 1
ATOM 863 N N . LEU A 1 112 ? -16.407 1.147 9.403 1.00 84.44 112 LEU A N 1
ATOM 864 C CA . LEU A 1 112 ? -15.879 1.548 10.712 1.00 84.44 112 LEU A CA 1
ATOM 865 C C . LEU A 1 112 ? -16.621 2.749 11.311 1.00 84.44 112 LEU A C 1
ATOM 867 O O . LEU A 1 112 ? -16.847 2.798 12.519 1.00 84.44 112 LEU A O 1
ATOM 871 N N . PHE A 1 113 ? -16.963 3.727 10.475 1.00 83.19 113 PHE A N 1
ATOM 872 C CA . PHE A 1 113 ? -17.629 4.954 10.894 1.00 83.19 113 PHE A CA 1
ATOM 873 C C . PHE A 1 113 ? -19.115 4.743 11.190 1.00 83.19 113 PHE A C 1
ATOM 875 O O . PHE A 1 113 ? -19.635 5.349 12.120 1.00 83.19 113 PHE A O 1
ATOM 882 N N . LEU A 1 114 ? -19.800 3.899 10.412 1.00 81.56 114 LEU A N 1
ATOM 883 C CA . LEU A 1 114 ? -21.229 3.610 10.558 1.00 81.56 114 LEU A CA 1
ATOM 884 C C . LEU A 1 114 ? -21.502 2.626 11.700 1.00 81.56 114 LEU A C 1
ATOM 886 O O . LEU A 1 114 ? -22.532 2.723 12.365 1.00 81.56 114 LEU A O 1
ATOM 890 N N . HIS A 1 115 ? -20.550 1.735 11.981 1.00 73.44 115 HIS A N 1
ATOM 891 C CA . HIS A 1 115 ? -20.531 0.915 13.187 1.00 73.44 115 HIS A CA 1
ATOM 892 C C . HIS A 1 115 ? -19.380 1.334 14.106 1.00 73.44 115 HIS A C 1
ATOM 894 O O . HIS A 1 115 ? -18.463 0.539 14.349 1.00 73.44 115 HIS A O 1
ATOM 900 N N . PRO A 1 116 ? -19.418 2.555 14.676 1.00 69.25 116 PRO A N 1
ATOM 901 C CA . PRO A 1 116 ? -18.459 2.925 15.690 1.00 69.25 116 PRO A CA 1
ATOM 902 C C . PRO A 1 116 ? -18.777 2.044 16.892 1.00 69.25 116 PRO A C 1
ATOM 904 O O . PRO A 1 116 ? -19.766 2.249 17.595 1.00 69.25 116 PRO A O 1
ATOM 907 N N . MET A 1 117 ? -17.974 0.998 17.090 1.00 63.00 117 MET A N 1
ATOM 908 C CA . MET A 1 117 ? -18.086 0.132 18.256 1.00 63.00 117 MET A CA 1
ATOM 909 C C . MET A 1 117 ? -18.094 1.025 19.495 1.00 63.00 117 MET A C 1
ATOM 911 O O . MET A 1 117 ? -17.088 1.667 19.817 1.00 63.00 117 MET A O 1
ATOM 915 N N . THR A 1 118 ? -19.253 1.101 20.151 1.00 70.81 118 THR A N 1
ATOM 916 C CA . THR A 1 118 ? -19.422 1.886 21.372 1.00 70.81 118 THR A CA 1
ATOM 917 C C . THR A 1 118 ? -18.404 1.400 22.402 1.00 70.81 118 THR A C 1
ATOM 919 O O . THR A 1 118 ? -17.992 0.237 22.378 1.00 70.81 118 THR A O 1
ATOM 922 N N . GLY A 1 119 ? -17.968 2.265 23.323 1.00 67.75 119 GLY A N 1
ATOM 923 C CA . GLY A 1 119 ? -16.960 1.880 24.325 1.00 67.75 119 GLY A CA 1
ATOM 924 C C . GLY A 1 119 ? -17.326 0.597 25.090 1.00 67.75 119 GLY A C 1
ATOM 925 O O . GLY A 1 119 ? -16.456 -0.219 25.381 1.00 67.75 119 GLY A O 1
ATOM 926 N N . LYS A 1 120 ? -18.629 0.367 25.310 1.00 73.69 120 LYS A N 1
ATOM 927 C CA . LYS A 1 120 ? -19.168 -0.864 25.907 1.00 73.69 120 LYS A CA 1
ATOM 928 C C . LYS A 1 120 ? -19.000 -2.087 24.995 1.00 73.69 120 LYS A C 1
ATOM 930 O O . LYS A 1 120 ? -18.517 -3.112 25.459 1.00 73.69 120 LYS A O 1
ATOM 935 N N . ALA A 1 121 ? -19.308 -1.963 23.702 1.00 75.81 121 ALA A N 1
ATOM 936 C CA . ALA A 1 121 ? -19.124 -3.043 22.730 1.00 75.81 121 ALA A CA 1
ATOM 937 C C . ALA A 1 121 ? -17.642 -3.433 22.556 1.00 75.81 121 ALA A C 1
ATOM 939 O O . ALA A 1 121 ? -17.325 -4.614 22.431 1.00 75.81 121 ALA A O 1
ATOM 940 N N . LYS A 1 122 ? -16.715 -2.463 22.621 1.00 78.56 122 LYS A N 1
ATOM 941 C CA . LYS A 1 122 ? -15.267 -2.746 22.605 1.00 78.56 122 LYS A CA 1
ATOM 942 C C . LYS A 1 122 ? -14.818 -3.531 23.838 1.00 78.56 122 LYS A C 1
ATOM 944 O O . LYS A 1 122 ? -14.067 -4.496 23.704 1.00 78.56 122 LYS A O 1
ATOM 949 N N . ALA A 1 123 ? -15.281 -3.135 25.025 1.00 82.56 123 ALA A N 1
ATOM 950 C CA . ALA A 1 123 ? -14.963 -3.835 26.268 1.00 82.56 123 ALA A CA 1
ATOM 951 C C . ALA A 1 123 ? -15.501 -5.277 26.259 1.00 82.56 123 ALA A C 1
ATOM 953 O O . ALA A 1 123 ? -14.784 -6.210 26.615 1.00 82.56 123 ALA A O 1
ATOM 954 N N . GLU A 1 124 ? -16.729 -5.473 25.775 1.00 85.94 124 GLU A N 1
ATOM 955 C CA . GLU A 1 124 ? -17.336 -6.799 25.643 1.00 85.94 124 GLU A CA 1
ATOM 956 C C . GLU A 1 124 ? -16.567 -7.694 24.658 1.00 85.94 124 GLU A C 1
ATOM 958 O O . GLU A 1 124 ? -16.310 -8.863 24.950 1.00 85.94 124 GLU A O 1
ATOM 963 N N . GLN A 1 125 ? -16.122 -7.153 23.519 1.00 86.12 125 GLN A N 1
ATOM 964 C CA . GLN A 1 125 ? -15.273 -7.896 22.585 1.00 86.12 125 GLN A CA 1
ATOM 965 C C . GLN A 1 125 ? -13.929 -8.293 23.200 1.00 86.12 125 GLN A C 1
ATOM 967 O O . GLN A 1 125 ? -13.482 -9.421 22.986 1.00 86.12 125 GLN A O 1
ATOM 972 N N . TYR A 1 126 ? -13.299 -7.406 23.973 1.00 89.62 126 TYR A N 1
ATOM 973 C CA . TYR A 1 126 ? -12.039 -7.705 24.652 1.00 89.62 126 TYR A CA 1
ATOM 974 C C . TYR A 1 126 ? -12.201 -8.842 25.670 1.00 89.62 126 TYR A C 1
ATOM 976 O O . TYR A 1 126 ? -11.432 -9.807 25.657 1.00 89.62 126 TYR A O 1
ATOM 984 N N . GLU A 1 127 ? -13.251 -8.796 26.494 1.00 92.81 127 GLU A N 1
ATOM 985 C CA . GLU A 1 127 ? -13.542 -9.873 27.445 1.00 92.81 127 GLU A CA 1
ATOM 986 C C . GLU A 1 127 ? -13.898 -11.185 26.732 1.00 92.81 127 GLU A C 1
ATOM 988 O O . GLU A 1 127 ? -13.430 -12.254 27.136 1.00 92.81 127 GLU A O 1
ATOM 993 N N . LYS A 1 128 ? -14.628 -11.127 25.609 1.00 93.50 128 LYS A N 1
ATOM 994 C CA . LYS A 1 128 ? -14.916 -12.303 24.774 1.00 93.50 128 LYS A CA 1
ATOM 995 C C . LYS A 1 128 ? -13.644 -12.921 24.189 1.00 93.50 128 LYS A C 1
ATOM 997 O O . LYS A 1 128 ? -13.490 -14.140 24.242 1.00 93.50 128 LYS A O 1
ATOM 1002 N N . GLN A 1 129 ? -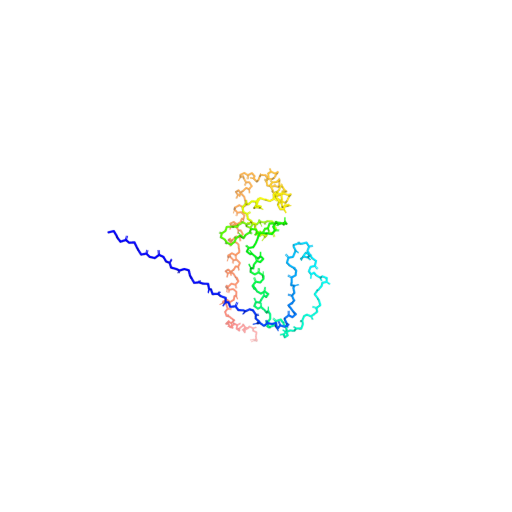12.717 -12.115 23.671 1.00 94.62 129 GLN A N 1
ATOM 1003 C CA . GLN A 1 129 ? -11.429 -12.598 23.157 1.00 94.62 129 GLN A CA 1
ATOM 1004 C C . GLN A 1 129 ? -10.589 -13.231 24.272 1.00 94.62 129 GLN A C 1
ATOM 1006 O O . GLN A 1 129 ? -10.070 -14.337 24.118 1.00 94.62 129 GLN A O 1
ATOM 1011 N N . LYS A 1 130 ? -10.521 -12.590 25.440 1.00 96.19 130 LYS A N 1
ATOM 1012 C CA . LYS A 1 130 ? -9.834 -13.126 26.622 1.00 96.19 130 LYS A CA 1
ATOM 1013 C C . LYS A 1 130 ? -10.434 -14.458 27.079 1.00 96.19 130 LYS A C 1
ATOM 1015 O O . LYS A 1 130 ? -9.696 -15.394 27.395 1.00 96.19 130 LYS A O 1
ATOM 1020 N N . ALA A 1 131 ? -11.762 -14.573 27.080 1.00 96.06 131 ALA A N 1
ATOM 1021 C CA . ALA A 1 131 ? -12.461 -15.820 27.372 1.00 96.06 131 ALA A CA 1
ATOM 1022 C C . ALA A 1 131 ? -12.152 -16.911 26.329 1.00 96.06 131 ALA A C 1
ATOM 1024 O O . ALA A 1 131 ? -11.885 -18.051 26.709 1.00 96.06 131 ALA A O 1
ATOM 1025 N N . GLN A 1 132 ? -12.099 -16.570 25.035 1.00 95.94 132 GLN A N 1
ATOM 1026 C CA . GLN A 1 132 ? -11.727 -17.500 23.959 1.00 95.94 132 GLN A CA 1
ATOM 1027 C C . GLN A 1 132 ? -10.287 -18.015 24.080 1.00 95.94 132 GLN A C 1
ATOM 1029 O O . GLN A 1 132 ? -10.049 -19.209 23.888 1.00 95.94 132 GLN A O 1
ATOM 1034 N N . VAL A 1 133 ? -9.329 -17.156 24.442 1.00 96.75 133 VAL A N 1
ATOM 1035 C CA . VAL A 1 133 ? -7.930 -17.566 24.659 1.00 96.75 133 VAL A CA 1
ATOM 1036 C C . VAL A 1 133 ? -7.836 -18.550 25.826 1.00 96.75 133 VAL A C 1
ATOM 1038 O O . VAL A 1 133 ? -7.239 -19.618 25.685 1.00 96.75 133 VAL A O 1
ATOM 1041 N N . ARG A 1 134 ? -8.493 -18.245 26.954 1.00 96.19 134 ARG A N 1
ATOM 1042 C CA . ARG A 1 134 ? -8.550 -19.141 28.123 1.00 96.19 134 ARG A CA 1
ATOM 1043 C C . ARG A 1 134 ? -9.187 -20.487 27.784 1.00 96.19 134 ARG A C 1
ATOM 1045 O O . ARG A 1 134 ? -8.674 -21.529 28.188 1.00 96.19 134 ARG A O 1
ATOM 1052 N N . LEU A 1 135 ? -10.283 -20.473 27.023 1.00 97.19 135 LEU A N 1
ATOM 1053 C CA . LEU A 1 135 ? -10.951 -21.690 26.570 1.00 97.19 135 LEU A CA 1
ATOM 1054 C C . LEU A 1 135 ? -10.013 -22.537 25.705 1.00 97.19 135 LEU A C 1
ATOM 1056 O O . LEU A 1 135 ? -9.834 -23.723 25.970 1.00 97.19 135 LEU A O 1
ATOM 1060 N N . THR A 1 136 ? -9.366 -21.919 24.718 1.00 96.06 136 THR A N 1
ATOM 1061 C CA . THR A 1 136 ? -8.418 -22.593 23.821 1.00 96.06 136 THR A CA 1
ATOM 1062 C C . THR A 1 136 ? -7.246 -23.202 24.594 1.00 96.06 136 THR A C 1
ATOM 1064 O O . THR A 1 136 ? -6.866 -24.347 24.347 1.00 96.06 136 THR A O 1
ATOM 1067 N N . GLN A 1 137 ? -6.708 -22.485 25.584 1.00 95.81 137 GLN A N 1
ATOM 1068 C CA . GLN A 1 137 ? -5.640 -22.991 26.445 1.00 95.81 137 GLN A CA 1
ATOM 1069 C C . GLN A 1 137 ? -6.091 -24.213 27.260 1.00 95.81 137 GLN A C 1
ATOM 1071 O O . GLN A 1 137 ? -5.370 -25.211 27.315 1.00 95.81 137 GLN A O 1
ATOM 1076 N N . LYS A 1 138 ? -7.305 -24.181 27.828 1.00 96.44 138 LYS A N 1
ATOM 1077 C CA . LYS A 1 138 ? -7.871 -25.308 28.585 1.00 96.44 138 LYS A CA 1
ATOM 1078 C C . LYS A 1 138 ? -8.141 -26.524 27.696 1.00 96.44 138 LYS A C 1
ATOM 1080 O O . LYS A 1 138 ? -7.838 -27.648 28.086 1.00 96.44 138 LYS A O 1
ATOM 1085 N N . LEU A 1 139 ? -8.646 -26.313 26.478 1.00 95.88 139 LEU A N 1
ATOM 1086 C CA . LEU A 1 139 ? -8.810 -27.379 25.483 1.00 95.88 139 LEU A CA 1
ATOM 1087 C C . LEU A 1 139 ? -7.464 -28.017 25.118 1.00 95.88 139 LEU A C 1
ATOM 1089 O O . LEU A 1 139 ? -7.371 -29.244 25.047 1.00 95.88 139 LEU A O 1
ATOM 1093 N N . LYS A 1 140 ? -6.412 -27.204 24.949 1.00 95.69 140 LYS A N 1
ATOM 1094 C CA . LYS A 1 140 ? -5.053 -27.693 24.697 1.00 95.69 140 LYS A CA 1
ATOM 1095 C C . LYS A 1 140 ? -4.542 -28.529 25.871 1.00 95.69 140 LYS A C 1
ATOM 1097 O O . LYS A 1 140 ? -4.076 -29.640 25.638 1.00 95.69 140 LYS A O 1
ATOM 1102 N N . GLN A 1 141 ? -4.707 -28.073 27.111 1.00 94.38 141 GLN A N 1
ATOM 1103 C CA . GLN A 1 141 ? -4.320 -28.843 28.299 1.00 94.38 141 GLN A CA 1
ATOM 1104 C C . GLN A 1 141 ? -5.051 -30.195 28.380 1.00 94.38 141 GLN A C 1
ATOM 1106 O O . GLN A 1 141 ? -4.399 -31.233 28.449 1.00 94.38 141 GLN A O 1
ATOM 1111 N N . MET A 1 142 ? -6.382 -30.210 28.239 1.00 91.06 142 MET A N 1
ATOM 1112 C CA . MET A 1 142 ? -7.166 -31.457 28.236 1.00 91.06 142 MET A CA 1
ATOM 1113 C C . MET A 1 142 ? -6.810 -32.387 27.063 1.00 91.06 142 MET A C 1
ATOM 1115 O O . MET A 1 142 ? -6.999 -33.603 27.134 1.00 91.06 142 MET A O 1
ATOM 1119 N N . SER A 1 143 ? -6.340 -31.843 25.936 1.00 92.12 143 SER A N 1
ATOM 1120 C CA . SER A 1 143 ? -5.845 -32.656 24.818 1.00 92.12 143 SER A CA 1
ATOM 1121 C C . SER A 1 143 ? -4.502 -33.323 25.134 1.00 92.12 143 SER A C 1
ATOM 1123 O O . SER A 1 143 ? -4.303 -34.477 24.755 1.00 92.12 143 SER A O 1
ATOM 1125 N N . LEU A 1 144 ? -3.618 -32.638 25.868 1.00 90.00 144 LEU A N 1
ATOM 1126 C CA . LEU A 1 144 ? -2.327 -33.171 26.304 1.00 90.00 144 LEU A CA 1
ATOM 1127 C C . LEU A 1 144 ? -2.508 -34.229 27.394 1.00 90.00 144 LEU A C 1
ATOM 1129 O O . LEU A 1 144 ? -1.937 -35.304 27.274 1.00 90.00 144 LEU A O 1
ATOM 1133 N N . GLU A 1 145 ? -3.378 -33.991 28.378 1.00 88.94 145 GLU A N 1
ATOM 1134 C CA . GLU A 1 145 ? -3.699 -34.964 29.435 1.00 88.94 145 GLU A CA 1
ATOM 1135 C C . GLU A 1 145 ? -4.273 -36.271 28.863 1.00 88.94 145 GLU A C 1
ATOM 1137 O O . GLU A 1 145 ? -3.896 -37.361 29.291 1.00 88.94 145 GLU A O 1
ATOM 1142 N N . ARG A 1 146 ? -5.125 -36.187 27.828 1.00 85.31 146 ARG A N 1
ATOM 1143 C CA . ARG A 1 146 ? -5.617 -37.374 27.104 1.00 85.31 146 ARG A CA 1
ATOM 1144 C C . ARG A 1 146 ? -4.522 -38.110 26.330 1.00 85.31 146 ARG A C 1
ATOM 1146 O O . ARG A 1 146 ? -4.627 -39.319 26.168 1.00 85.31 146 ARG A O 1
ATOM 1153 N N . LYS A 1 147 ? -3.491 -37.408 25.847 1.00 80.75 147 LYS A N 1
ATOM 1154 C CA . LYS A 1 147 ? -2.346 -38.008 25.136 1.00 80.75 147 LYS A CA 1
ATOM 1155 C C . LYS A 1 147 ? -1.296 -38.591 26.092 1.00 80.75 147 LYS A C 1
ATOM 1157 O O . LYS A 1 147 ? -0.577 -39.505 25.713 1.00 80.75 147 LYS A O 1
ATOM 1162 N N . GLN A 1 148 ? -1.200 -38.040 27.302 1.00 69.25 148 GLN A N 1
ATOM 1163 C CA . GLN A 1 148 ? -0.199 -38.382 28.314 1.00 69.25 148 GLN A CA 1
ATOM 1164 C C . GLN A 1 148 ? -0.636 -39.483 29.279 1.00 69.25 148 GLN A C 1
ATOM 1166 O O . GLN A 1 148 ? 0.190 -39.920 30.071 1.00 69.25 148 GLN A O 1
ATOM 1171 N N . LYS A 1 149 ? -1.885 -39.965 29.226 1.00 60.88 149 LYS A N 1
ATOM 1172 C CA . LYS A 1 149 ? -2.239 -41.237 29.866 1.00 60.88 149 LYS A CA 1
ATOM 1173 C C . LYS A 1 149 ? -1.712 -42.375 28.978 1.00 60.88 149 LYS A C 1
ATOM 1175 O O . LYS A 1 149 ? -2.337 -42.646 27.951 1.00 60.88 149 LYS A O 1
ATOM 1180 N N . PRO A 1 150 ? -0.582 -43.037 29.309 1.00 52.88 150 PRO A N 1
ATOM 1181 C CA . PRO A 1 150 ? -0.265 -44.305 28.674 1.00 52.88 150 PRO A CA 1
ATOM 1182 C C . PRO A 1 150 ? -1.409 -45.278 28.966 1.00 52.88 150 PRO A C 1
ATOM 1184 O O . PRO A 1 150 ? -1.992 -45.259 30.053 1.00 52.88 150 PRO A O 1
ATOM 1187 N N . SER A 1 151 ? -1.724 -46.145 28.008 1.00 52.59 151 SER A N 1
ATOM 1188 C CA . SER A 1 151 ? -2.543 -47.331 28.236 1.00 52.59 151 SER A CA 1
ATOM 1189 C C . SER A 1 151 ? -1.786 -48.305 29.152 1.00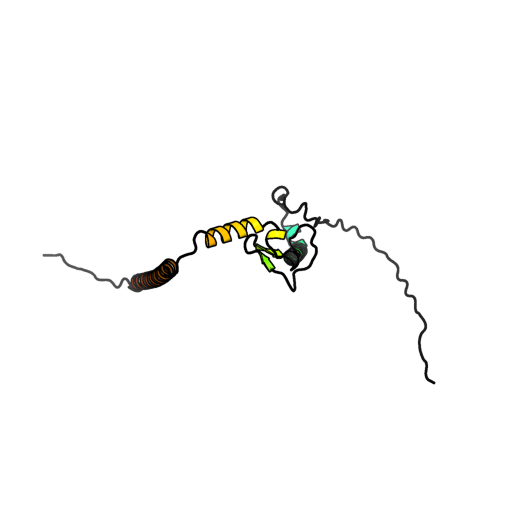 52.59 151 SER A C 1
ATOM 1191 O O . SER A 1 151 ? -1.302 -49.346 28.715 1.00 52.59 151 SER A O 1
ATOM 1193 N N . SER A 1 152 ? -1.607 -47.957 30.425 1.00 45.53 152 SER A N 1
ATOM 1194 C CA . SER A 1 152 ? -1.178 -48.901 31.450 1.00 45.53 152 SER A CA 1
ATOM 1195 C C . SER A 1 152 ? -2.399 -49.734 31.833 1.00 45.53 152 SER A C 1
ATOM 1197 O O . SER A 1 152 ? -3.364 -49.207 32.391 1.00 45.53 152 SER A O 1
ATOM 1199 N N . GLY A 1 153 ? -2.365 -51.007 31.437 1.00 51.25 153 GLY A N 1
ATOM 1200 C CA . GLY A 1 153 ? -3.456 -51.966 31.532 1.00 51.25 153 GLY A CA 1
ATOM 1201 C C . GLY A 1 153 ? -4.065 -52.102 32.927 1.00 51.25 153 GLY A C 1
ATOM 1202 O O . GLY A 1 153 ? -3.367 -52.140 33.936 1.00 51.25 153 GLY A O 1
ATOM 1203 N N . GLY A 1 154 ? -5.391 -52.220 32.948 1.00 40.81 154 GLY A N 1
ATOM 1204 C CA . GLY A 1 154 ? -6.178 -52.632 34.101 1.00 40.81 154 GLY A CA 1
ATOM 1205 C C . GLY A 1 154 ? -7.085 -53.782 33.688 1.00 40.81 154 GLY A C 1
ATOM 1206 O O . GLY A 1 154 ? -8.166 -53.563 33.150 1.00 40.81 154 GLY A O 1
ATOM 1207 N N . SER A 1 155 ? -6.612 -55.007 33.903 1.00 43.03 155 SER A N 1
ATOM 1208 C CA . SER A 1 155 ? -7.370 -56.246 33.751 1.00 43.03 155 SER A CA 1
ATOM 1209 C C . SER A 1 155 ? -8.444 -56.321 34.840 1.00 43.03 155 SER A C 1
ATOM 1211 O O . SER A 1 155 ? -8.153 -56.694 35.974 1.00 43.03 155 SER A O 1
ATOM 1213 N N . SER A 1 156 ? -9.694 -55.988 34.524 1.00 37.72 156 SER A N 1
ATOM 1214 C CA . SER A 1 156 ? -10.831 -56.316 35.387 1.00 37.72 156 SER A CA 1
ATOM 1215 C C . SER A 1 156 ? -11.208 -57.784 35.176 1.00 37.72 156 SER A C 1
ATOM 1217 O O . SER A 1 156 ? -11.951 -58.121 34.254 1.00 37.72 156 SER A O 1
ATOM 1219 N N . LYS A 1 157 ? -10.672 -58.676 36.014 1.00 43.53 157 LYS A N 1
ATOM 1220 C CA . LYS A 1 157 ? -11.165 -60.051 36.142 1.00 43.53 157 LYS A CA 1
ATOM 1221 C C . LYS A 1 157 ? -12.264 -60.052 37.209 1.00 43.53 157 LYS A C 1
ATOM 1223 O O . LYS A 1 157 ? -11.983 -60.171 38.394 1.00 43.53 157 LYS A O 1
ATOM 1228 N N . THR A 1 158 ? -13.511 -59.884 36.781 1.00 47.69 158 THR A N 1
ATOM 1229 C CA . THR A 1 158 ? -14.703 -60.211 37.576 1.00 47.69 158 THR A CA 1
ATOM 1230 C C . THR A 1 158 ? -15.527 -61.205 36.775 1.00 47.69 158 THR A C 1
ATOM 1232 O O . THR A 1 158 ? -16.073 -60.849 35.733 1.00 47.69 158 THR A O 1
ATOM 1235 N N . GLY A 1 159 ? -15.587 -62.449 37.247 1.00 44.50 159 GLY A N 1
ATOM 1236 C CA . GLY A 1 159 ? -16.446 -63.488 36.689 1.00 44.50 159 GLY A CA 1
ATOM 1237 C C . GLY A 1 159 ? -15.866 -64.885 36.881 1.00 44.50 159 GLY A C 1
ATOM 1238 O O . GLY A 1 159 ? -14.879 -65.227 36.231 1.00 44.50 159 GLY A O 1
ATOM 1239 N N . GLY A 1 160 ? -16.493 -65.684 37.747 1.00 46.59 160 GLY A N 1
ATOM 1240 C CA . GLY A 1 160 ? -16.302 -67.134 37.763 1.00 46.59 160 GLY A CA 1
ATOM 1241 C C . GLY A 1 160 ? -16.460 -67.797 39.129 1.00 46.59 160 GLY A C 1
ATOM 1242 O O . GLY A 1 160 ? -15.458 -67.939 39.822 1.00 46.59 160 GLY A O 1
ATOM 1243 N N . SER A 1 161 ? -17.692 -68.269 39.366 1.00 38.03 161 SER A N 1
ATOM 1244 C CA . SER A 1 161 ? -18.116 -69.404 40.213 1.00 38.03 161 SER A CA 1
ATOM 1245 C C . SER A 1 161 ? -18.168 -69.242 41.729 1.00 38.03 161 SER A C 1
ATOM 1247 O O . SER A 1 161 ? -17.116 -69.021 42.361 1.00 38.03 161 SER A O 1
#

Sequence (161 aa):
KMSQQKPSTKSTTRVTDAEETTGLVLNTDPKVVTKAAELLQPIRTEVVDKNLDKVLEAVKTVDLTCDFKGCKQKTNLVGTDCSFCKDRFCFKHSLPEIHGCGEAVKRKERELFLHPMTGKAKAEQYEKQKAQVRLTQKLKQMSLERKQKPSSGGSSKTGGS

InterPro domains:
  IPR000058 Zinc finger, AN1-type [PF01428] (66-104)
  IPR000058 Zinc finger, AN1-type [PS51039] (60-109)
  IPR000058 Zinc finger, AN1-type [SM00154] (66-106)
  IPR035896 AN1-like Zinc finger [G3DSA:4.10.1110.10] (56-134)
  IPR035896 AN1-like Zinc finger [SSF118310] (51-116)

Radius of gyration: 33.31 Å; chains: 1; bounding box: 78×99×75 Å